Protein AF-B3T0H0-F1 (afdb_monomer)

InterPro domains:
  IPR025668 Transposase DDE domain [PF13701] (3-65)

Radius of gyration: 20.66 Å; Cα contacts (8 Å, |Δi|>4): 5; chains: 1; bounding box: 35×33×51 Å

Sequence (71 aa):
MGNFMRTLALPKEVEHWSLTTLREKLVKIGAKVVRHGRYVTFQLAEVAMPRSLFQKILALIDDLRRRPVTA

pLDDT: mean 81.19, std 11.71, range [48.75, 95.0]

Organism: NCBI:txid455507

Foldseek 3Di:
DDDCPVDPPDDPVCPPPDPVRVVVVVVVVVVVCVVVVVVVVLVVVCVVDDVVVSVVVVVVVVVVVVDPPDD

Mean predicted aligned error: 11.67 Å

Solvent-accessible surface area (backbone atoms only — not comparable to full-atom values): 4398 Å² total; per-residue (Å²): 144,89,63,82,75,82,62,73,80,55,56,80,92,55,54,87,51,52,73,64,58,51,50,54,51,50,51,55,50,51,52,52,50,53,58,50,48,57,51,50,55,52,51,51,54,46,72,76,40,62,67,69,59,51,52,51,52,52,52,53,55,50,48,62,69,68,50,76,84,80,128

Structure (mmCIF, N/CA/C/O backbone):
data_AF-B3T0H0-F1
#
_entry.id   AF-B3T0H0-F1
#
loop_
_atom_site.group_PDB
_atom_site.id
_atom_site.type_symbol
_atom_site.label_atom_id
_atom_site.label_alt_id
_atom_site.label_comp_id
_atom_site.label_asym_id
_atom_site.label_entity_id
_atom_site.label_seq_id
_atom_site.pdbx_PDB_ins_code
_atom_site.Cartn_x
_atom_site.Cartn_y
_atom_site.Cartn_z
_atom_site.occupancy
_atom_site.B_iso_or_equiv
_atom_site.auth_seq_id
_atom_site.auth_comp_id
_atom_site.auth_asym_id
_atom_site.auth_atom_id
_atom_site.pdbx_PDB_model_num
ATOM 1 N N . MET A 1 1 ? 12.431 -17.831 -0.565 1.00 48.75 1 MET A N 1
ATOM 2 C CA . MET A 1 1 ? 11.484 -16.810 -1.067 1.00 48.75 1 MET A CA 1
ATOM 3 C C . MET A 1 1 ? 12.252 -15.720 -1.802 1.00 48.75 1 MET A C 1
ATOM 5 O O . MET A 1 1 ? 12.798 -14.838 -1.161 1.00 48.75 1 MET A O 1
ATOM 9 N N . GLY A 1 2 ? 12.364 -15.819 -3.129 1.00 53.91 2 GLY A N 1
ATOM 10 C CA . GLY A 1 2 ? 13.121 -14.855 -3.939 1.00 53.91 2 GLY A CA 1
ATOM 11 C C . GLY A 1 2 ? 13.654 -15.487 -5.219 1.00 53.91 2 GLY A C 1
ATOM 12 O O . GLY A 1 2 ? 14.850 -15.727 -5.326 1.00 53.91 2 GLY A O 1
ATOM 13 N N . ASN A 1 3 ? 12.761 -15.826 -6.157 1.00 55.19 3 ASN A N 1
ATOM 14 C CA . ASN A 1 3 ? 13.166 -16.443 -7.429 1.00 55.19 3 ASN A CA 1
ATOM 15 C C . ASN A 1 3 ? 12.422 -15.918 -8.671 1.00 55.19 3 ASN A C 1
ATOM 17 O O . ASN A 1 3 ? 12.669 -16.394 -9.769 1.00 55.19 3 ASN A O 1
ATOM 21 N N . PHE A 1 4 ? 11.549 -14.913 -8.530 1.00 57.56 4 PHE A N 1
ATOM 22 C CA . PHE A 1 4 ? 10.698 -14.424 -9.630 1.00 57.56 4 PHE A CA 1
ATOM 23 C C . PHE A 1 4 ? 11.472 -13.708 -10.756 1.00 57.56 4 PHE A C 1
ATOM 25 O O . PHE A 1 4 ? 10.945 -13.530 -11.845 1.00 57.56 4 PHE A O 1
ATOM 32 N N . MET A 1 5 ? 12.712 -13.276 -10.495 1.00 56.38 5 MET A N 1
ATOM 33 C CA . MET A 1 5 ? 13.515 -12.463 -11.424 1.00 56.38 5 MET A CA 1
ATOM 34 C C . MET A 1 5 ? 14.752 -13.179 -11.985 1.00 56.38 5 MET A C 1
ATOM 36 O O . MET A 1 5 ? 15.422 -12.616 -12.842 1.00 56.38 5 MET A O 1
ATOM 40 N N . ARG A 1 6 ? 15.091 -14.389 -11.510 1.00 58.00 6 ARG A N 1
ATOM 41 C CA . ARG A 1 6 ? 16.269 -15.128 -12.014 1.00 58.00 6 ARG A CA 1
ATOM 42 C C . ARG A 1 6 ? 15.988 -15.890 -13.305 1.00 58.00 6 ARG A C 1
ATOM 44 O O . ARG A 1 6 ? 16.907 -16.120 -14.081 1.00 58.00 6 ARG A O 1
ATOM 51 N N . THR A 1 7 ? 14.724 -16.216 -13.555 1.00 62.00 7 THR A N 1
ATOM 52 C CA . THR A 1 7 ? 14.266 -16.816 -14.808 1.00 62.00 7 THR A CA 1
ATOM 53 C C . THR A 1 7 ? 13.089 -15.988 -15.302 1.00 62.00 7 THR A C 1
ATOM 55 O O . THR A 1 7 ? 11.939 -16.257 -14.969 1.00 62.00 7 THR A O 1
ATOM 58 N N . LEU A 1 8 ? 13.382 -14.915 -16.035 1.00 60.03 8 LEU A N 1
ATOM 59 C CA . LEU A 1 8 ? 12.372 -14.118 -16.727 1.00 60.03 8 LEU A CA 1
ATOM 60 C C . LEU A 1 8 ? 11.829 -14.919 -17.915 1.00 60.03 8 LEU A C 1
ATOM 62 O O . LEU A 1 8 ? 12.160 -14.646 -19.062 1.00 60.03 8 LEU A O 1
ATOM 66 N N . ALA A 1 9 ? 10.982 -15.909 -17.645 1.00 67.81 9 ALA A N 1
ATOM 67 C CA . ALA A 1 9 ? 10.009 -16.340 -18.638 1.00 67.81 9 ALA A CA 1
ATOM 68 C C . ALA A 1 9 ? 8.912 -15.267 -18.663 1.00 67.81 9 ALA A C 1
ATOM 70 O O . ALA A 1 9 ? 7.884 -15.386 -17.995 1.00 67.81 9 ALA A O 1
ATOM 71 N N . LEU A 1 10 ? 9.200 -14.145 -19.329 1.00 70.38 10 LEU A N 1
ATOM 72 C CA . LEU A 1 10 ? 8.216 -13.089 -19.515 1.00 70.38 10 LEU A CA 1
ATOM 73 C C . LEU A 1 10 ? 7.090 -13.624 -20.406 1.00 70.38 10 LEU A C 1
ATOM 75 O O . LEU A 1 10 ? 7.380 -14.243 -21.430 1.00 70.38 10 LEU A O 1
ATOM 79 N N . PRO A 1 11 ? 5.815 -13.398 -20.048 1.00 80.75 11 PRO A N 1
ATOM 80 C CA . PRO A 1 11 ? 4.716 -13.607 -20.981 1.00 80.75 11 PRO A CA 1
ATOM 81 C C . PRO A 1 11 ? 4.988 -12.859 -22.293 1.00 80.75 11 PRO A C 1
ATOM 83 O O . PRO A 1 11 ? 5.543 -11.755 -22.264 1.00 80.75 11 PRO A O 1
ATOM 86 N N . LYS A 1 12 ? 4.593 -13.435 -23.436 1.00 81.88 12 LYS A N 1
ATOM 87 C CA . LYS A 1 12 ? 4.862 -12.872 -24.777 1.00 81.88 12 LYS A CA 1
ATOM 88 C C . LYS A 1 12 ? 4.385 -11.422 -24.907 1.00 81.88 12 LYS A C 1
ATOM 90 O O . LYS A 1 12 ? 4.984 -10.610 -25.603 1.00 81.88 12 LYS A O 1
ATOM 95 N N . GLU A 1 13 ? 3.327 -11.073 -24.184 1.00 84.62 13 GLU A N 1
ATOM 96 C CA . GLU A 1 13 ? 2.722 -9.745 -24.154 1.00 84.62 13 GLU A CA 1
ATOM 97 C C . GLU A 1 13 ? 3.637 -8.678 -23.536 1.00 84.62 13 GLU A C 1
ATOM 99 O O . GLU A 1 13 ? 3.458 -7.494 -23.805 1.00 84.62 13 GLU A O 1
ATOM 104 N N . VAL A 1 14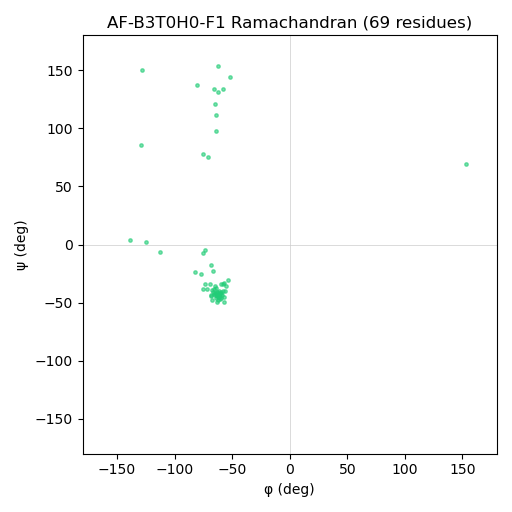 ? 4.608 -9.068 -22.705 1.00 86.94 14 VAL A N 1
ATOM 105 C CA . VAL A 1 14 ? 5.522 -8.155 -21.993 1.00 86.94 14 VAL A CA 1
ATOM 106 C C . VAL A 1 14 ? 6.996 -8.456 -22.255 1.00 86.94 14 VAL A C 1
ATOM 108 O O . VAL A 1 14 ? 7.863 -7.778 -21.712 1.00 86.94 14 VAL A O 1
ATOM 111 N N . GLU A 1 15 ? 7.290 -9.438 -23.107 1.00 83.06 15 GLU A N 1
ATOM 112 C CA . GLU A 1 15 ? 8.647 -9.815 -23.518 1.00 83.06 15 GLU A CA 1
ATOM 113 C C . GLU A 1 15 ? 9.407 -8.643 -24.157 1.00 83.06 15 GLU A C 1
ATOM 115 O O . GLU A 1 15 ? 10.602 -8.474 -23.941 1.00 83.06 15 GLU A O 1
ATOM 120 N N . HIS A 1 16 ? 8.693 -7.769 -24.871 1.00 87.38 16 HIS A N 1
ATOM 121 C CA . HIS A 1 16 ? 9.256 -6.568 -25.489 1.00 87.38 16 HIS A CA 1
ATOM 122 C C . HIS A 1 16 ? 9.581 -5.442 -24.487 1.00 87.38 16 HIS A C 1
ATOM 124 O O . HIS A 1 16 ? 10.102 -4.397 -24.883 1.00 87.38 16 HIS A O 1
ATOM 130 N N . TRP A 1 17 ? 9.245 -5.589 -23.200 1.00 89.56 17 TRP A N 1
ATOM 131 C CA . TRP A 1 17 ? 9.556 -4.570 -22.199 1.00 89.56 17 TRP A CA 1
ATOM 132 C C . TRP A 1 17 ? 11.001 -4.677 -21.732 1.00 89.56 17 TRP A C 1
ATOM 134 O O . TRP A 1 17 ? 11.496 -5.747 -21.391 1.00 89.56 17 TRP A O 1
ATOM 144 N N . SER A 1 18 ? 11.655 -3.521 -21.604 1.00 89.88 18 SER A N 1
ATOM 145 C CA . SER A 1 18 ? 12.939 -3.459 -20.911 1.00 89.88 18 SER A CA 1
ATOM 146 C C . SER A 1 18 ? 12.787 -3.878 -19.442 1.00 89.88 18 SER A C 1
ATOM 148 O O . SER A 1 18 ? 11.736 -3.678 -18.819 1.00 89.88 18 SER A O 1
ATOM 150 N N . LEU A 1 19 ? 13.869 -4.384 -18.844 1.00 87.94 19 LEU A N 1
ATOM 151 C CA . LEU A 1 19 ? 13.905 -4.734 -17.418 1.00 87.94 19 LEU A CA 1
ATOM 152 C C . LEU A 1 19 ? 13.554 -3.550 -16.506 1.00 87.94 19 LEU A C 1
ATOM 154 O O . LEU A 1 19 ? 12.933 -3.735 -15.457 1.00 87.94 19 LEU A O 1
ATOM 158 N N . THR A 1 20 ? 13.920 -2.331 -16.907 1.00 91.12 20 THR A N 1
ATOM 159 C CA . THR A 1 20 ? 13.583 -1.100 -16.182 1.00 91.12 20 THR A CA 1
ATOM 160 C C . THR A 1 20 ? 12.081 -0.835 -16.231 1.00 91.12 20 THR A C 1
ATOM 162 O O . THR A 1 20 ? 11.457 -0.651 -15.187 1.00 91.12 20 THR A O 1
ATOM 165 N N . THR A 1 21 ? 11.471 -0.919 -17.417 1.00 91.19 21 THR A N 1
ATOM 166 C CA . THR A 1 21 ? 10.020 -0.757 -17.598 1.00 91.19 21 THR A CA 1
ATOM 167 C C . THR A 1 21 ? 9.238 -1.791 -16.791 1.00 91.19 21 THR A C 1
ATOM 169 O O . THR A 1 21 ? 8.244 -1.461 -16.137 1.00 91.19 21 THR A O 1
ATOM 172 N N . LEU A 1 22 ? 9.703 -3.041 -16.796 1.00 90.12 22 LEU A N 1
ATOM 173 C CA . LEU A 1 22 ? 9.106 -4.114 -16.014 1.00 90.12 22 LEU A CA 1
ATOM 174 C C . LEU A 1 22 ? 9.185 -3.821 -14.508 1.00 90.12 22 LEU A C 1
ATOM 176 O O . LEU A 1 22 ? 8.172 -3.899 -13.812 1.00 90.12 22 LEU A O 1
ATOM 180 N N . ARG A 1 23 ? 10.363 -3.422 -14.009 1.00 87.50 23 ARG A N 1
ATOM 181 C CA . ARG A 1 23 ? 10.570 -3.045 -12.602 1.00 87.50 23 ARG A CA 1
ATOM 182 C C . ARG A 1 23 ? 9.634 -1.915 -12.179 1.00 87.50 23 ARG A C 1
ATOM 184 O O . ARG A 1 23 ? 8.965 -2.036 -11.157 1.00 87.50 23 ARG A O 1
ATOM 191 N N . GLU A 1 24 ? 9.555 -0.839 -12.954 1.00 94.06 24 GLU A N 1
ATOM 192 C CA . GLU A 1 24 ? 8.707 0.313 -12.635 1.00 94.06 24 GLU A CA 1
ATOM 193 C C . GLU A 1 24 ? 7.223 -0.055 -12.567 1.00 94.06 24 GLU A C 1
ATOM 195 O O . GLU A 1 24 ? 6.515 0.356 -11.643 1.00 94.06 24 GLU A O 1
ATOM 200 N N . LYS A 1 25 ? 6.739 -0.856 -13.523 1.00 91.62 25 LYS A N 1
ATOM 201 C CA . LYS A 1 25 ? 5.344 -1.309 -13.533 1.00 91.62 25 LYS A CA 1
ATOM 202 C C . LYS A 1 25 ? 5.035 -2.212 -12.343 1.00 91.62 25 LYS A C 1
ATOM 204 O O . LYS A 1 25 ? 4.000 -2.023 -11.704 1.00 91.62 25 LYS A O 1
ATOM 209 N N . LEU A 1 26 ? 5.940 -3.125 -11.992 1.00 90.75 26 LEU A N 1
ATOM 210 C CA . LEU A 1 26 ? 5.789 -3.975 -10.810 1.00 90.75 26 LEU A CA 1
ATOM 211 C C . LEU A 1 26 ? 5.773 -3.160 -9.514 1.00 90.75 26 LEU A C 1
ATOM 213 O O . LEU A 1 26 ? 4.919 -3.403 -8.664 1.00 90.75 26 LEU A O 1
ATOM 217 N N . VAL A 1 27 ? 6.643 -2.156 -9.375 1.00 91.94 27 VAL A N 1
ATOM 218 C CA . VAL A 1 27 ? 6.645 -1.260 -8.205 1.00 91.94 27 VAL A CA 1
ATOM 219 C C . VAL A 1 27 ? 5.322 -0.499 -8.096 1.00 91.94 27 VAL A C 1
ATOM 221 O O . VAL A 1 27 ? 4.745 -0.436 -7.012 1.00 91.94 27 VAL A O 1
ATOM 224 N N . LYS A 1 28 ? 4.781 0.022 -9.206 1.00 95.00 28 LYS A N 1
ATOM 225 C CA . LYS A 1 28 ? 3.481 0.720 -9.212 1.00 95.00 28 LYS A CA 1
ATOM 226 C C . LYS A 1 28 ? 2.321 -0.202 -8.824 1.00 95.00 28 LYS A C 1
ATOM 228 O O . LYS A 1 28 ? 1.480 0.186 -8.011 1.00 95.00 28 LYS A O 1
ATOM 233 N N . ILE A 1 29 ? 2.280 -1.419 -9.373 1.00 93.56 29 ILE A N 1
ATOM 234 C CA . ILE A 1 29 ? 1.260 -2.419 -9.022 1.00 93.56 29 ILE A CA 1
ATOM 235 C C . ILE A 1 29 ? 1.389 -2.792 -7.544 1.00 93.56 29 ILE A C 1
ATOM 237 O O . ILE A 1 29 ? 0.402 -2.719 -6.815 1.00 93.56 29 ILE A O 1
ATOM 241 N N . GLY A 1 30 ? 2.600 -3.108 -7.082 1.00 81.94 30 GLY A N 1
ATOM 242 C CA . GLY A 1 30 ? 2.882 -3.432 -5.686 1.00 81.94 30 GLY A CA 1
ATOM 243 C C . GLY A 1 30 ? 2.465 -2.313 -4.732 1.00 81.94 30 GLY A C 1
ATOM 244 O O . GLY A 1 30 ? 1.772 -2.573 -3.753 1.00 81.94 30 GLY A O 1
ATOM 245 N N . ALA A 1 31 ? 2.781 -1.056 -5.050 1.00 94.06 31 ALA A N 1
ATOM 246 C CA . ALA A 1 31 ? 2.356 0.098 -4.261 1.00 94.06 31 ALA A CA 1
ATOM 247 C C . ALA A 1 31 ? 0.823 0.215 -4.186 1.00 94.06 31 ALA A C 1
ATOM 249 O O . ALA A 1 31 ? 0.269 0.454 -3.109 1.00 94.06 31 ALA A O 1
ATOM 250 N N . LYS A 1 32 ? 0.117 -0.010 -5.304 1.00 91.81 32 LYS A N 1
ATOM 251 C CA . LYS A 1 32 ? -1.352 -0.027 -5.328 1.0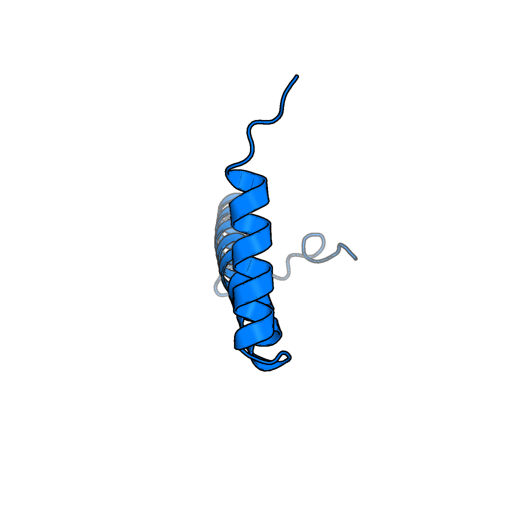0 91.81 32 LYS A CA 1
ATOM 252 C C . LYS A 1 32 ? -1.903 -1.168 -4.472 1.00 91.81 32 LYS A C 1
ATOM 254 O O . LYS A 1 32 ? -2.804 -0.920 -3.674 1.00 91.81 32 LYS A O 1
ATOM 259 N N . VAL A 1 33 ? -1.358 -2.378 -4.596 1.00 89.25 33 VAL A N 1
ATOM 260 C CA . VAL A 1 33 ? -1.767 -3.548 -3.802 1.00 89.25 33 VAL A CA 1
ATOM 261 C C . VAL A 1 33 ? -1.544 -3.297 -2.315 1.00 89.25 33 VAL A C 1
ATOM 263 O O . VAL A 1 33 ? -2.468 -3.493 -1.538 1.00 89.25 33 VAL A O 1
ATOM 266 N N . VAL A 1 34 ? -0.382 -2.783 -1.907 1.00 87.50 34 VAL A N 1
ATOM 267 C CA . VAL A 1 34 ? -0.095 -2.461 -0.499 1.00 87.50 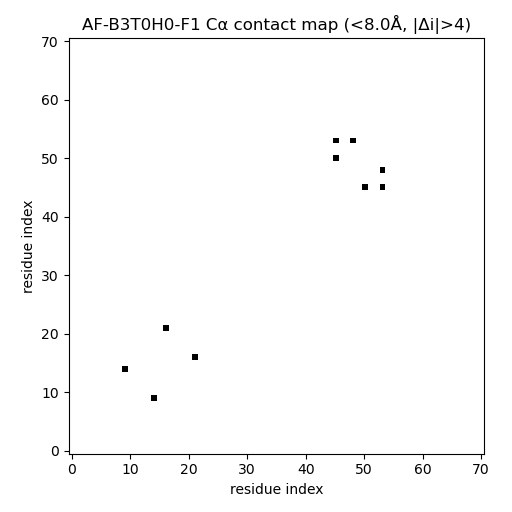34 VAL A CA 1
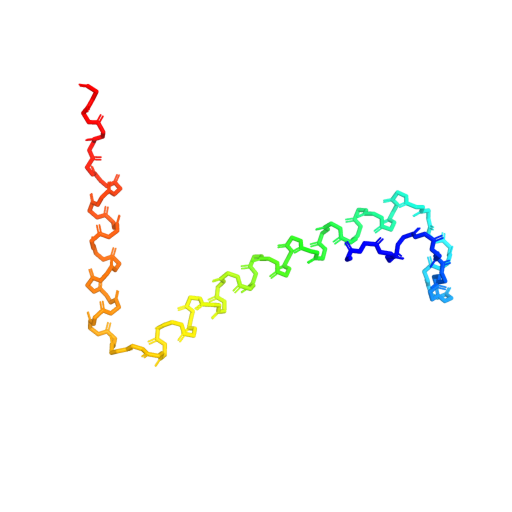ATOM 268 C C . VAL A 1 34 ? -1.054 -1.395 0.033 1.00 87.50 34 VAL A C 1
ATOM 270 O O . VAL A 1 34 ? -1.576 -1.537 1.139 1.00 87.50 34 VAL A O 1
ATOM 273 N N . ARG A 1 35 ? -1.337 -0.347 -0.753 1.00 88.19 35 ARG A N 1
ATOM 274 C CA . ARG A 1 35 ? -2.288 0.707 -0.367 1.00 88.19 35 ARG A CA 1
ATOM 275 C C . ARG A 1 35 ? -3.691 0.147 -0.121 1.00 88.19 35 ARG A C 1
ATOM 277 O O . ARG A 1 35 ? -4.299 0.488 0.888 1.00 88.19 35 ARG A O 1
ATOM 284 N N . HIS A 1 36 ? -4.191 -0.706 -1.013 1.00 86.75 36 HIS A N 1
ATOM 285 C CA . HIS A 1 36 ? -5.528 -1.292 -0.871 1.00 86.75 36 HIS A CA 1
ATOM 286 C C . HIS A 1 36 ? -5.559 -2.395 0.190 1.00 86.75 36 HIS A C 1
ATOM 288 O O . HIS A 1 36 ? -6.501 -2.456 0.968 1.00 86.75 36 HIS A O 1
ATOM 294 N N . GLY A 1 37 ? -4.514 -3.218 0.285 1.00 84.06 37 GLY A N 1
ATOM 295 C CA . GLY A 1 37 ? -4.401 -4.285 1.277 1.00 84.06 37 GLY A CA 1
ATOM 296 C C . GLY A 1 37 ? -4.477 -3.753 2.704 1.00 84.06 37 GLY A C 1
ATOM 297 O O . GLY A 1 37 ? -5.241 -4.278 3.503 1.00 84.06 37 GLY A O 1
ATOM 298 N N . ARG A 1 38 ? -3.789 -2.639 3.003 1.00 82.19 38 ARG A N 1
ATOM 299 C CA . ARG A 1 38 ? -3.899 -1.967 4.311 1.00 82.19 38 ARG A CA 1
ATOM 300 C C . ARG A 1 38 ? -5.333 -1.546 4.634 1.00 82.19 38 ARG A C 1
ATOM 302 O O . ARG A 1 38 ? -5.759 -1.698 5.772 1.00 82.19 38 ARG A O 1
ATOM 309 N N . TYR A 1 39 ? -6.073 -1.046 3.645 1.00 80.81 39 TYR A N 1
ATOM 310 C CA . TYR A 1 39 ? -7.474 -0.663 3.817 1.00 80.81 39 TYR A CA 1
ATOM 311 C C . TYR A 1 39 ? -8.374 -1.884 4.047 1.00 80.81 39 TYR A C 1
ATOM 313 O O . TYR A 1 39 ? -9.174 -1.884 4.976 1.00 80.81 39 TYR A O 1
ATOM 321 N N . VAL A 1 40 ? -8.190 -2.952 3.265 1.00 82.31 40 VAL A N 1
ATOM 322 C CA . VAL A 1 40 ? -8.949 -4.204 3.407 1.00 82.31 40 VAL A CA 1
ATOM 323 C C . VAL A 1 40 ? -8.697 -4.854 4.766 1.00 82.31 40 VAL A C 1
ATOM 325 O O . VAL A 1 40 ? -9.655 -5.218 5.436 1.00 82.31 40 VAL A O 1
ATOM 328 N N . THR A 1 41 ? -7.445 -4.945 5.227 1.00 79.31 41 THR A N 1
ATOM 329 C CA . THR A 1 41 ? -7.134 -5.450 6.576 1.00 79.31 41 THR A CA 1
ATOM 330 C C . THR A 1 41 ? -7.861 -4.646 7.657 1.00 79.31 41 THR A C 1
ATOM 332 O O . THR A 1 41 ? -8.386 -5.227 8.601 1.00 79.31 41 THR A O 1
ATOM 335 N N . PHE A 1 42 ? -7.938 -3.321 7.509 1.00 75.94 42 PHE A N 1
ATOM 336 C CA . PHE A 1 42 ? -8.606 -2.446 8.473 1.00 75.94 42 PHE A CA 1
ATOM 337 C C . PHE A 1 42 ? -10.137 -2.590 8.445 1.00 75.94 42 PHE A C 1
ATOM 339 O O . PHE A 1 42 ? -10.773 -2.604 9.493 1.00 75.94 42 PHE A O 1
ATOM 346 N N . GLN A 1 43 ? -10.722 -2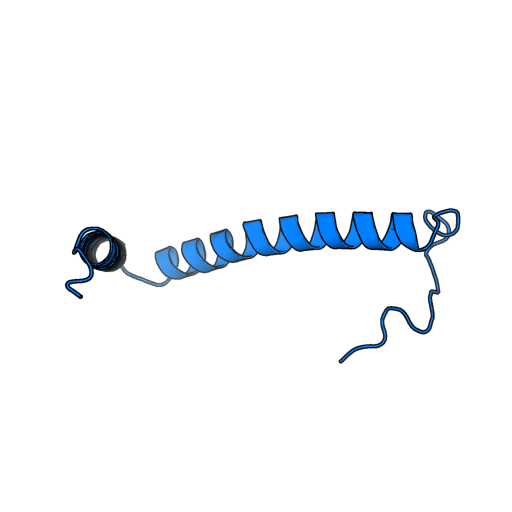.762 7.258 1.00 80.88 43 GLN A N 1
ATOM 347 C CA . GLN A 1 43 ? -12.147 -3.063 7.083 1.00 80.88 43 GLN A CA 1
ATOM 348 C C . GLN A 1 43 ? -12.516 -4.437 7.656 1.00 80.88 43 GLN A C 1
ATOM 350 O O . GLN A 1 43 ? -13.519 -4.574 8.345 1.00 80.88 43 GLN A O 1
ATOM 355 N N . LEU A 1 44 ? -11.685 -5.456 7.434 1.00 83.62 44 LEU A N 1
ATOM 356 C CA . LEU A 1 44 ? -11.894 -6.778 8.027 1.00 83.62 44 LEU A CA 1
ATOM 357 C C . LEU A 1 44 ? -11.796 -6.736 9.558 1.00 83.62 44 LEU A C 1
ATOM 359 O O . LEU A 1 44 ? -12.582 -7.396 10.231 1.00 83.62 44 LEU A O 1
ATOM 363 N N . ALA A 1 45 ? -10.885 -5.930 10.113 1.00 76.25 45 ALA A N 1
ATOM 364 C CA . ALA A 1 45 ? -10.808 -5.700 11.554 1.00 76.25 45 ALA A CA 1
ATOM 365 C C . ALA A 1 45 ? -12.055 -4.985 12.108 1.00 76.25 45 ALA A C 1
ATOM 367 O O . ALA A 1 45 ? -12.486 -5.305 13.213 1.00 76.25 45 ALA A O 1
ATOM 368 N N . GLU A 1 46 ? -12.654 -4.061 11.347 1.00 75.88 46 GLU A N 1
ATOM 369 C CA . GLU A 1 46 ? -13.937 -3.435 11.700 1.00 75.88 46 GLU A CA 1
ATOM 370 C C . GLU A 1 46 ? -15.078 -4.461 11.713 1.00 75.88 46 GLU A C 1
ATOM 372 O O . GLU A 1 46 ? -15.867 -4.468 12.649 1.00 75.88 46 GLU A O 1
ATOM 377 N N . VAL A 1 47 ? -15.152 -5.359 10.723 1.00 80.19 47 VAL A N 1
ATOM 378 C CA . VAL A 1 47 ? -16.203 -6.395 10.650 1.00 80.19 47 VAL A CA 1
ATOM 379 C C . VAL A 1 47 ? -16.046 -7.456 11.746 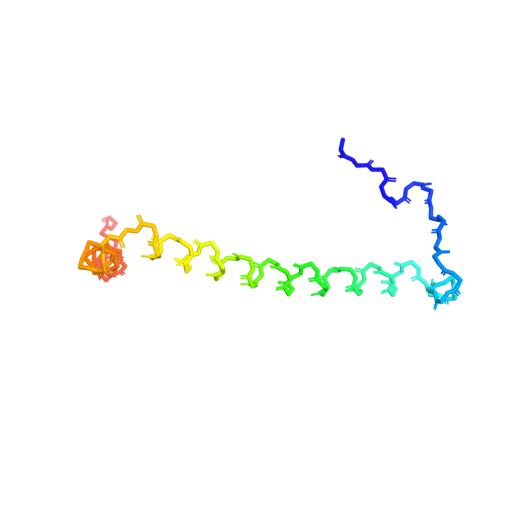1.00 80.19 47 VAL A C 1
ATOM 381 O O . VAL A 1 47 ? -17.040 -7.966 12.257 1.00 80.19 47 VAL A O 1
ATOM 384 N N . ALA A 1 48 ? -14.812 -7.787 12.129 1.00 82.56 48 ALA A N 1
ATOM 385 C CA . ALA A 1 48 ? -14.525 -8.787 13.157 1.00 82.56 48 ALA A CA 1
ATOM 386 C C . ALA A 1 48 ? -14.779 -8.299 14.599 1.00 82.56 48 ALA A C 1
ATOM 388 O O . ALA A 1 48 ? -14.691 -9.095 15.534 1.00 82.56 48 ALA A O 1
ATOM 389 N N . MET A 1 49 ? -15.074 -7.010 14.800 1.00 80.62 49 MET A N 1
ATOM 390 C CA . MET A 1 49 ? -15.217 -6.380 16.115 1.00 80.62 49 MET A CA 1
ATOM 391 C C . MET A 1 49 ? -16.544 -5.607 16.218 1.00 80.62 49 MET A C 1
ATOM 393 O O . MET A 1 49 ? -17.011 -5.037 15.236 1.00 80.62 49 MET A O 1
ATOM 397 N N . PRO A 1 50 ? -17.155 -5.484 17.411 1.00 88.62 50 PRO A N 1
ATOM 398 C CA . PRO A 1 50 ? -18.286 -4.581 17.598 1.00 88.62 50 PRO A CA 1
ATOM 399 C C . PRO A 1 50 ? -17.919 -3.134 17.235 1.00 88.62 50 PRO A C 1
ATOM 401 O O . PRO A 1 50 ? -16.901 -2.604 17.687 1.00 88.62 50 PRO A O 1
ATOM 404 N N . ARG A 1 51 ? -18.782 -2.460 16.466 1.00 82.25 51 ARG A N 1
ATOM 405 C CA . ARG A 1 51 ? -18.521 -1.113 15.921 1.00 82.25 51 ARG A CA 1
ATOM 406 C C . ARG A 1 51 ? -18.166 -0.070 16.990 1.00 82.25 51 ARG A C 1
ATOM 408 O O . ARG A 1 51 ? -17.308 0.778 16.764 1.00 82.25 51 ARG A O 1
ATOM 415 N N . SER A 1 52 ? -18.784 -0.161 18.169 1.00 89.06 52 SER A N 1
ATOM 416 C CA . SER A 1 52 ? -18.506 0.718 19.313 1.00 89.06 52 SER A CA 1
ATOM 417 C C . SER A 1 52 ? -17.088 0.542 19.869 1.00 89.06 52 SER A C 1
ATOM 419 O O . SER A 1 52 ? -16.434 1.524 20.220 1.00 89.06 52 SER A O 1
ATOM 421 N N . LEU A 1 53 ? -16.580 -0.694 19.907 1.00 88.44 53 LEU A N 1
ATOM 422 C CA . LEU A 1 53 ? -15.218 -0.996 20.348 1.00 88.44 53 LEU A CA 1
ATOM 423 C C . LEU A 1 53 ? -14.192 -0.452 19.350 1.00 88.44 53 LEU A C 1
ATOM 425 O O . LEU A 1 53 ? -13.213 0.175 19.751 1.00 88.44 53 LEU A O 1
ATOM 429 N N . PHE A 1 54 ? -14.447 -0.629 18.054 1.00 85.62 54 PHE A N 1
ATOM 430 C CA . PHE A 1 54 ? -13.582 -0.108 16.999 1.00 85.62 54 PHE A CA 1
ATOM 431 C C . PHE A 1 54 ? -13.486 1.426 17.035 1.00 85.62 54 PHE A C 1
ATOM 433 O O . PHE A 1 54 ? -12.387 1.980 17.027 1.00 85.62 54 PHE A O 1
ATOM 440 N N . GLN A 1 55 ? -14.619 2.122 17.186 1.00 88.50 55 GLN A N 1
ATOM 441 C CA . GLN A 1 55 ? -14.650 3.580 17.360 1.00 88.50 55 GLN A CA 1
ATOM 442 C C . GLN A 1 55 ? -13.868 4.040 18.596 1.00 88.50 55 GLN A C 1
ATOM 444 O O . GLN A 1 55 ? -13.125 5.020 18.525 1.00 88.50 55 GLN A O 1
ATOM 449 N N . LYS A 1 56 ? -13.980 3.315 19.716 1.00 92.94 56 LYS A N 1
ATOM 450 C CA . LYS A 1 56 ? -13.227 3.619 20.939 1.00 92.94 56 LYS A CA 1
ATOM 451 C C . LYS A 1 56 ? -11.715 3.474 20.732 1.00 92.94 56 LYS A C 1
ATOM 453 O O . LYS A 1 56 ? -10.960 4.325 21.192 1.00 92.94 56 LYS A O 1
ATOM 458 N N . ILE A 1 57 ? -11.270 2.441 20.013 1.00 89.00 57 ILE A N 1
ATOM 459 C CA . ILE A 1 57 ? -9.851 2.250 19.668 1.00 89.00 57 ILE A CA 1
ATOM 460 C C . ILE A 1 57 ? -9.346 3.401 18.788 1.00 89.00 57 ILE A C 1
ATOM 462 O O . ILE A 1 57 ? -8.271 3.939 19.048 1.00 89.00 57 ILE A O 1
ATOM 466 N N . LEU A 1 58 ? -10.125 3.823 17.786 1.00 88.88 58 LEU A N 1
ATOM 467 C CA . LEU A 1 58 ? -9.758 4.959 16.936 1.00 88.88 58 LEU A CA 1
ATOM 468 C C . LEU A 1 58 ? -9.621 6.261 17.730 1.00 88.88 58 LEU A C 1
ATOM 470 O O . LEU A 1 58 ? -8.652 6.986 17.521 1.00 88.88 58 LEU A O 1
ATOM 474 N N . ALA A 1 59 ? -10.535 6.525 18.668 1.00 92.00 59 ALA A N 1
ATOM 475 C CA . ALA A 1 59 ? -10.461 7.698 19.537 1.00 92.00 59 ALA A CA 1
ATOM 476 C C . ALA A 1 59 ? -9.189 7.702 20.405 1.00 92.00 59 ALA A C 1
ATOM 478 O O . ALA A 1 59 ? -8.547 8.738 20.540 1.00 92.00 59 ALA A O 1
ATOM 479 N N . LEU A 1 60 ? -8.781 6.543 20.937 1.00 91.56 60 LEU A N 1
ATOM 480 C CA . LEU A 1 60 ? -7.544 6.414 21.717 1.00 91.56 60 LEU A CA 1
ATOM 481 C C . LEU A 1 60 ? -6.285 6.632 20.863 1.00 91.56 60 LEU A C 1
ATOM 483 O O . LEU A 1 60 ? -5.351 7.295 21.303 1.00 91.56 60 LEU A O 1
ATOM 487 N N . ILE A 1 61 ? -6.252 6.106 19.635 1.00 89.44 61 ILE A N 1
ATOM 488 C CA . ILE A 1 61 ? -5.135 6.340 18.702 1.00 89.44 61 ILE A CA 1
ATOM 489 C C . ILE A 1 61 ? -5.032 7.828 18.341 1.00 89.44 61 ILE A C 1
ATOM 491 O O . ILE A 1 61 ? -3.931 8.368 18.238 1.00 89.44 61 ILE A O 1
ATOM 495 N N . ASP A 1 62 ? -6.169 8.486 18.129 1.00 89.31 62 ASP A N 1
ATOM 496 C CA . ASP A 1 62 ? -6.237 9.908 17.800 1.00 89.31 62 ASP A CA 1
ATOM 497 C C . ASP A 1 62 ? -5.789 10.789 18.980 1.00 89.31 62 ASP A C 1
ATOM 499 O O . ASP A 1 62 ? -5.033 11.739 18.789 1.00 89.31 62 ASP A O 1
ATOM 503 N N . ASP A 1 63 ? -6.156 10.424 20.212 1.00 91.44 63 ASP A N 1
ATOM 504 C CA . ASP A 1 63 ? -5.667 11.077 21.432 1.00 91.44 63 ASP A CA 1
ATOM 505 C C . ASP A 1 63 ? -4.141 10.960 21.580 1.00 91.44 63 ASP A C 1
ATOM 507 O O . ASP A 1 63 ? -3.454 11.960 21.793 1.00 91.44 63 ASP A O 1
ATOM 511 N N . LEU A 1 64 ? -3.578 9.769 21.337 1.00 88.25 64 LEU A N 1
ATOM 512 C CA . LEU A 1 64 ? -2.125 9.565 21.333 1.00 88.25 64 LEU A CA 1
ATOM 513 C C . LEU A 1 64 ? -1.405 10.426 20.288 1.00 88.25 64 LEU A C 1
ATOM 515 O O . LEU A 1 64 ? -0.284 10.862 20.533 1.00 88.25 64 LEU A O 1
ATOM 519 N N . ARG A 1 65 ? -2.030 10.685 19.133 1.00 82.38 65 ARG A N 1
ATOM 520 C CA . ARG A 1 65 ? -1.477 11.587 18.108 1.00 82.38 65 ARG A CA 1
ATOM 521 C C . ARG A 1 65 ? -1.563 13.057 18.500 1.00 82.38 65 ARG A C 1
ATOM 523 O O . ARG A 1 65 ? -0.704 13.830 18.090 1.00 82.38 65 ARG A O 1
ATOM 530 N N . ARG A 1 66 ? -2.612 13.453 19.228 1.00 78.81 66 ARG A N 1
ATOM 531 C CA . ARG A 1 66 ? -2.797 14.833 19.706 1.00 78.81 66 ARG A CA 1
ATOM 532 C C . ARG A 1 66 ? -1.925 15.162 20.907 1.00 78.81 66 ARG A C 1
ATOM 534 O O . ARG A 1 66 ? -1.625 16.335 21.122 1.00 78.81 66 ARG A O 1
ATOM 541 N N . AR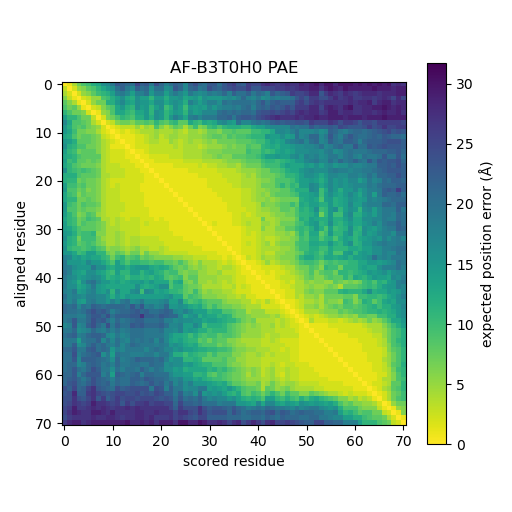G A 1 67 ? -1.531 14.159 21.692 1.00 73.19 67 ARG A N 1
ATOM 542 C CA . ARG A 1 67 ? -0.651 14.361 22.838 1.00 73.19 67 ARG A CA 1
ATOM 543 C C . ARG A 1 67 ? 0.720 14.834 22.332 1.00 73.19 67 ARG A C 1
ATOM 545 O O . ARG A 1 67 ? 1.346 14.115 21.552 1.00 73.19 67 ARG A O 1
ATOM 552 N N . PRO A 1 68 ? 1.204 16.022 22.740 1.00 63.84 68 PRO A N 1
ATOM 553 C CA . PRO A 1 68 ? 2.555 16.421 22.398 1.00 63.84 68 PRO A CA 1
ATOM 554 C C . PRO A 1 68 ? 3.503 15.408 23.034 1.00 63.84 68 PRO A C 1
ATOM 556 O O . PRO A 1 68 ? 3.360 15.088 24.217 1.00 63.84 68 PRO A O 1
ATOM 559 N N . VAL A 1 69 ? 4.456 14.892 22.257 1.00 65.75 69 VAL A N 1
ATOM 560 C CA . VAL A 1 69 ? 5.605 14.187 22.828 1.00 65.75 69 VAL A CA 1
ATOM 561 C C . VAL A 1 69 ? 6.360 15.233 23.638 1.00 65.75 69 VAL A C 1
ATOM 563 O O . VAL A 1 69 ? 7.065 16.069 23.080 1.00 65.75 69 VAL A O 1
ATOM 566 N N . THR A 1 70 ? 6.126 15.255 24.945 1.00 63.91 70 THR A N 1
ATOM 567 C CA . THR A 1 70 ? 6.938 16.025 25.881 1.00 63.91 70 THR A CA 1
ATOM 568 C C . THR A 1 70 ? 8.337 15.426 25.848 1.00 63.91 70 THR A C 1
ATOM 570 O O . THR A 1 70 ? 8.501 14.261 26.218 1.00 63.91 70 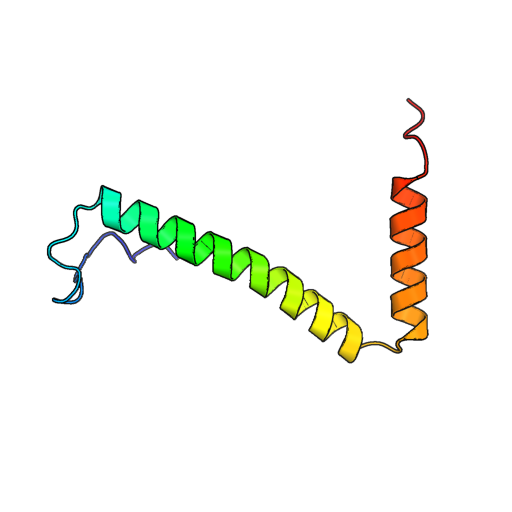THR A O 1
ATOM 573 N N . ALA A 1 71 ? 9.287 16.196 25.314 1.00 58.16 71 ALA A N 1
ATOM 574 C CA . ALA A 1 71 ? 10.716 15.915 25.389 1.00 58.16 71 ALA A CA 1
ATOM 575 C C . ALA A 1 71 ? 11.217 16.035 26.833 1.00 58.16 71 ALA A C 1
ATOM 577 O O . ALA A 1 71 ? 10.658 16.880 27.572 1.00 58.16 71 ALA A O 1
#

Secondary structur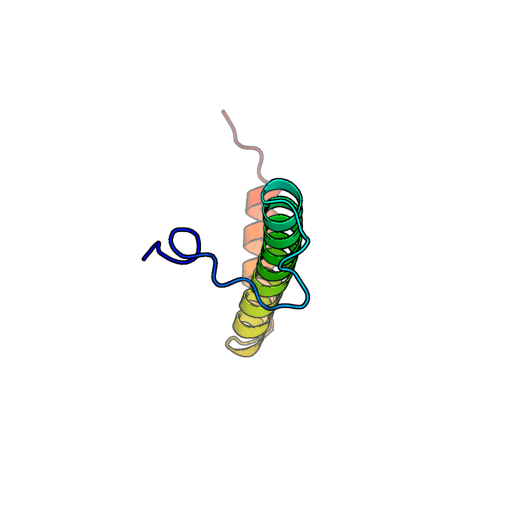e (DSSP, 8-state):
---TTTS----TTTTTS-HHHHHHHHHHHHHHHHHHHHHHHHHHHHHTS-HHHHHHHHHHHHHHHHS----